Protein AF-A0A010QRP4-F1 (afdb_monomer_lite)

Sequence (175 aa):
MLGGPVHEPCEKVTRAGAEYPLLRSSGWLWVPLFGRNGWQHFTIRDVQGQKLQYRVEAGKRLPSPHYPTPHIENTVKMGGGPKVPYPKHVWSPAGGWYAQPANWKRNTAVIGAVMAGVVAVIWKISAEKEVRYVMPQEGRFFPSRYWSKQLIEYDREQAARKAKDTTQAEAIQNS

Organism: NCBI:txid1445577

Secondary structure (DSSP, 8-state):
-----------------------------------SS-------B-TT--B------TT-PPPP----------------PPPPP--SS---TT--TT---TTHHHHHHHHHHHHHHHHHHHHHHHHHH---SSPPPTT---GGGGT-HHHHHHHHHHHHHHHHHHHHHHHHHT-

Radius of gyration: 43.44 Å; chains: 1; bounding box: 115×51×112 Å

Foldseek 3Di:
DDDDDDDDDDPDPDDDDDDDDDDDDDDDDDDDDDDPDDDDADWDADPVRDTDGDDDDPDDDDPDPPDPDPPPPDPPPPDDDDQDDDDPPDDDPVDDRPDDDPCPVVVVVVVVVVVVVVCVVVVLVVLAPDDDPDQDDPPDDDPSCVRRPVNVVVVVVVVVVVVVVVVVVVVVVVD

Structure (mmCIF, N/CA/C/O backbone):
data_AF-A0A010QRP4-F1
#
_entry.id   AF-A0A010QRP4-F1
#
loop_
_atom_site.group_PDB
_atom_site.id
_atom_site.type_symbol
_atom_site.label_atom_id
_atom_site.label_alt_id
_atom_site.label_comp_id
_atom_site.label_asym_id
_atom_site.label_entity_id
_atom_site.label_seq_id
_atom_site.pdbx_PDB_ins_code
_atom_site.Cartn_x
_atom_site.Cartn_y
_atom_site.Cartn_z
_atom_site.occupancy
_atom_site.B_iso_or_equiv
_atom_site.auth_seq_id
_atom_site.auth_comp_id
_atom_site.auth_asym_id
_atom_site.auth_atom_id
_atom_site.pdbx_PDB_model_num
ATOM 1 N N . MET A 1 1 ? 31.763 -33.732 -67.055 1.00 36.19 1 MET A N 1
ATOM 2 C CA . MET A 1 1 ? 33.226 -33.756 -66.874 1.00 36.19 1 MET A CA 1
ATOM 3 C C . MET A 1 1 ? 33.583 -32.729 -65.809 1.00 36.19 1 MET A C 1
ATOM 5 O O . MET A 1 1 ? 33.194 -31.590 -65.995 1.00 36.19 1 MET A O 1
ATOM 9 N N . LEU A 1 2 ? 34.246 -33.196 -64.736 1.00 41.66 2 LEU A N 1
ATOM 10 C CA . LEU A 1 2 ? 35.296 -32.530 -63.931 1.00 41.66 2 LEU A CA 1
ATOM 11 C C . LEU A 1 2 ? 34.896 -31.186 -63.272 1.00 41.66 2 LEU A C 1
ATOM 13 O O . LEU A 1 2 ? 34.644 -30.217 -63.966 1.00 41.66 2 LEU A O 1
ATOM 17 N N . GLY A 1 3 ? 34.716 -31.079 -61.948 1.00 34.56 3 GLY A N 1
ATOM 18 C CA . GLY A 1 3 ? 35.722 -31.260 -60.881 1.00 34.56 3 GLY A CA 1
ATOM 19 C C . GLY A 1 3 ? 36.229 -29.860 -60.469 1.00 34.56 3 GLY A C 1
ATOM 20 O O . GLY A 1 3 ? 36.594 -29.095 -61.346 1.00 34.56 3 GLY A O 1
ATOM 21 N N . GLY A 1 4 ? 36.240 -29.390 -59.221 1.00 38.59 4 GLY A N 1
ATOM 22 C CA . GLY A 1 4 ? 35.999 -29.980 -57.907 1.00 38.59 4 GLY A CA 1
ATOM 23 C C . GLY A 1 4 ? 35.915 -28.876 -56.822 1.00 38.59 4 GLY A C 1
ATOM 24 O O . GLY A 1 4 ? 35.914 -27.690 -57.155 1.00 38.59 4 GLY A O 1
ATOM 25 N N . PRO A 1 5 ? 35.808 -29.249 -55.534 1.00 46.25 5 PRO A N 1
ATOM 26 C CA . PRO A 1 5 ? 35.697 -28.329 -54.397 1.00 46.25 5 PRO A CA 1
ATOM 27 C C . PRO A 1 5 ? 37.069 -27.810 -53.934 1.00 46.25 5 PRO A C 1
ATOM 29 O O . PRO A 1 5 ? 38.002 -28.593 -53.762 1.00 46.25 5 PRO A O 1
ATOM 32 N N . VAL A 1 6 ? 37.183 -26.504 -53.676 1.00 46.38 6 VAL A N 1
ATOM 33 C CA . VAL A 1 6 ? 38.381 -25.921 -53.050 1.00 46.38 6 VAL A CA 1
ATOM 34 C C . VAL A 1 6 ? 38.214 -25.962 -51.533 1.00 46.38 6 VAL A C 1
ATOM 36 O O . VAL A 1 6 ? 37.427 -25.220 -50.948 1.00 46.38 6 VAL A O 1
ATOM 39 N N . HIS A 1 7 ? 38.947 -26.888 -50.924 1.00 35.75 7 HIS A N 1
ATOM 40 C CA . HIS A 1 7 ? 39.292 -26.910 -49.510 1.00 35.75 7 HIS A CA 1
ATOM 41 C C . HIS A 1 7 ? 40.409 -25.897 -49.206 1.00 35.75 7 HIS A C 1
ATOM 43 O O . HIS A 1 7 ? 41.253 -25.658 -50.063 1.00 35.75 7 HIS A O 1
ATOM 49 N N . GLU A 1 8 ? 40.421 -25.433 -47.947 1.00 46.06 8 GLU A N 1
ATOM 50 C CA . GLU A 1 8 ? 41.570 -25.100 -47.067 1.00 46.06 8 GLU A CA 1
ATOM 51 C C . GLU A 1 8 ? 41.551 -23.680 -46.454 1.00 46.06 8 GLU A C 1
ATOM 53 O O . GLU A 1 8 ? 41.112 -22.735 -47.103 1.00 46.06 8 GLU A O 1
ATOM 58 N N . PRO A 1 9 ? 42.111 -23.476 -45.241 1.00 44.28 9 PRO A N 1
ATOM 59 C CA . PRO A 1 9 ? 42.176 -24.394 -44.104 1.00 44.28 9 PRO A CA 1
ATOM 60 C C . PRO A 1 9 ? 41.684 -23.767 -42.783 1.00 44.28 9 PRO A C 1
ATOM 62 O O . PRO A 1 9 ? 41.749 -22.567 -42.531 1.00 44.28 9 PRO A O 1
ATOM 65 N N . CYS A 1 10 ? 41.225 -24.655 -41.902 1.00 36.31 10 CYS A N 1
ATOM 66 C CA . CYS A 1 10 ? 41.011 -24.422 -40.4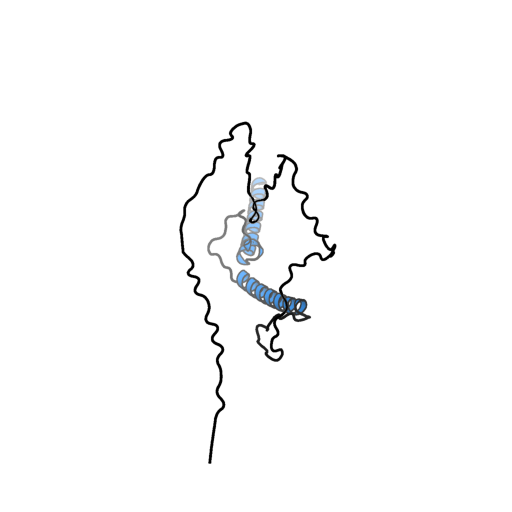80 1.00 36.31 10 CYS A CA 1
ATOM 67 C C . CYS A 1 10 ? 42.348 -24.047 -39.818 1.00 36.31 10 CYS A C 1
ATOM 69 O O . CYS A 1 10 ? 43.225 -24.899 -39.658 1.00 36.31 10 CYS A O 1
ATOM 71 N N . GLU A 1 11 ? 42.505 -22.781 -39.431 1.00 35.00 11 GLU A N 1
ATOM 72 C CA . GLU A 1 11 ? 43.638 -22.334 -38.625 1.00 35.00 11 GLU A CA 1
AT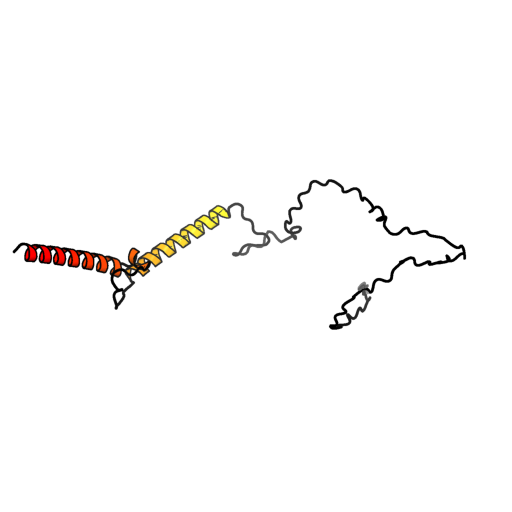OM 73 C C . GLU A 1 11 ? 43.471 -22.860 -37.193 1.00 35.00 11 GLU A C 1
ATOM 75 O O . GLU A 1 11 ? 42.761 -22.309 -36.350 1.00 35.00 11 GLU A O 1
ATOM 80 N N . LYS A 1 12 ? 44.106 -24.005 -36.939 1.00 35.78 12 LYS A N 1
ATOM 81 C CA . LYS A 1 12 ? 44.318 -24.547 -35.601 1.00 35.78 12 LYS A CA 1
ATOM 82 C C . LYS A 1 12 ? 45.301 -23.644 -34.859 1.00 35.78 12 LYS A C 1
ATOM 84 O O . LYS A 1 12 ? 46.510 -23.775 -35.024 1.00 35.78 12 LYS A O 1
ATOM 89 N N . VAL A 1 13 ? 44.798 -22.794 -33.968 1.00 36.41 13 VAL A N 1
ATOM 90 C CA . VAL A 1 13 ? 45.623 -22.223 -32.896 1.00 36.41 13 VAL A CA 1
ATOM 91 C C . VAL A 1 13 ? 45.719 -23.256 -31.774 1.00 36.41 13 VAL A C 1
ATOM 93 O O . VAL A 1 13 ? 44.918 -23.297 -30.845 1.00 36.41 13 VAL A O 1
ATOM 96 N N . THR A 1 14 ? 46.714 -24.134 -31.881 1.00 41.31 14 THR A N 1
ATOM 97 C CA . THR A 1 14 ? 47.235 -24.930 -30.762 1.00 41.31 14 THR A CA 1
ATOM 98 C C . THR A 1 14 ? 48.451 -24.231 -30.162 1.00 41.31 14 THR A C 1
ATOM 100 O O . THR A 1 14 ? 49.542 -24.304 -30.722 1.00 41.31 14 THR A O 1
ATOM 103 N N . ARG A 1 15 ? 48.267 -23.571 -29.015 1.00 33.03 15 ARG A N 1
ATOM 104 C CA . ARG A 1 15 ? 49.270 -23.268 -27.968 1.00 33.03 15 ARG A CA 1
ATOM 105 C C . ARG A 1 15 ? 48.528 -22.471 -26.885 1.00 33.03 15 ARG A C 1
ATOM 107 O O . ARG A 1 15 ? 47.836 -21.529 -27.220 1.00 33.03 15 ARG A O 1
ATOM 114 N N . ALA A 1 16 ? 48.579 -22.757 -25.596 1.00 39.78 16 ALA A N 1
ATOM 115 C CA . ALA A 1 16 ? 49.519 -23.533 -24.820 1.00 39.78 16 ALA A CA 1
ATOM 116 C C . ALA A 1 16 ? 48.780 -24.113 -23.606 1.00 39.78 16 ALA A C 1
ATOM 118 O O . ALA A 1 16 ? 47.891 -23.468 -23.049 1.00 39.78 16 ALA A O 1
ATOM 119 N N . GLY A 1 17 ? 49.166 -25.322 -23.200 1.00 41.91 17 GLY A N 1
ATOM 120 C CA . GLY A 1 17 ? 48.829 -25.828 -21.879 1.00 41.91 17 GLY A CA 1
ATOM 121 C C . GLY A 1 17 ? 49.411 -24.901 -20.817 1.00 41.91 17 GLY A C 1
ATOM 122 O O . GLY A 1 17 ? 50.607 -24.620 -20.821 1.00 41.91 17 GLY A O 1
ATOM 123 N N . ALA A 1 18 ? 48.552 -24.428 -19.927 1.00 32.12 18 ALA A N 1
ATOM 124 C CA . ALA A 1 18 ? 48.943 -23.898 -18.636 1.00 32.12 18 ALA A CA 1
ATOM 125 C C . ALA A 1 18 ? 48.044 -24.583 -17.609 1.00 32.12 18 ALA A C 1
ATOM 127 O O . ALA A 1 18 ? 46.911 -24.177 -17.362 1.00 32.12 18 ALA A O 1
ATOM 128 N N . GLU A 1 19 ? 48.547 -25.700 -17.091 1.00 30.02 19 GLU A N 1
ATOM 129 C CA . GLU A 1 19 ? 48.066 -26.297 -15.856 1.00 30.02 19 GLU A CA 1
ATOM 130 C C . GLU A 1 19 ? 48.156 -25.240 -14.749 1.00 30.02 19 GLU A C 1
ATOM 132 O O . GLU A 1 19 ? 49.208 -24.636 -14.539 1.00 30.02 19 GLU A O 1
ATOM 137 N N . TYR A 1 20 ? 47.055 -24.999 -14.041 1.00 34.16 20 TYR A N 1
ATOM 138 C CA . TYR A 1 20 ? 47.078 -24.203 -12.819 1.00 34.16 20 TYR A CA 1
ATOM 139 C C . TYR A 1 20 ? 47.327 -25.153 -11.642 1.00 34.16 20 TYR A C 1
ATOM 141 O O . TYR A 1 20 ? 46.436 -25.946 -11.321 1.00 34.16 20 TYR A O 1
ATOM 149 N N . PRO A 1 21 ? 48.493 -25.109 -10.971 1.00 36.88 21 PRO A N 1
ATOM 150 C CA . PRO A 1 21 ? 48.672 -25.854 -9.738 1.00 36.88 21 PRO A CA 1
ATOM 151 C C . PRO A 1 21 ? 47.828 -25.212 -8.631 1.00 36.88 21 PRO A C 1
ATOM 153 O O . PRO A 1 21 ? 48.104 -24.115 -8.145 1.00 36.88 21 PRO A O 1
ATOM 156 N N . LEU A 1 22 ? 46.789 -25.934 -8.220 1.00 40.44 22 LEU A N 1
ATOM 157 C CA . LEU A 1 22 ? 46.146 -25.776 -6.922 1.00 40.44 22 LEU A CA 1
ATOM 158 C C . LEU A 1 22 ? 47.181 -26.052 -5.819 1.00 40.44 22 LEU A C 1
ATOM 160 O O . LEU A 1 22 ? 47.589 -27.195 -5.641 1.00 40.44 22 LEU A O 1
ATOM 164 N N . LEU A 1 23 ? 47.573 -25.036 -5.046 1.00 36.44 23 LEU A N 1
ATOM 165 C CA . LEU A 1 23 ? 48.267 -25.197 -3.760 1.00 36.44 23 LEU A CA 1
ATOM 166 C C . LEU A 1 23 ? 47.872 -24.007 -2.864 1.00 36.44 23 LEU A C 1
ATOM 168 O O . LEU A 1 23 ? 48.242 -22.868 -3.114 1.00 36.44 23 LEU A O 1
ATOM 172 N N . ARG A 1 24 ? 46.874 -24.166 -1.991 1.00 32.28 24 ARG A N 1
ATOM 173 C CA . ARG A 1 24 ? 46.985 -24.687 -0.617 1.00 32.28 24 ARG A CA 1
ATOM 174 C C . ARG A 1 24 ? 47.868 -23.795 0.270 1.00 32.28 24 ARG A C 1
ATOM 176 O O . ARG A 1 24 ? 49.084 -23.873 0.227 1.00 32.28 24 ARG A O 1
ATOM 183 N N . SER A 1 25 ? 47.190 -23.009 1.112 1.00 35.03 25 SER A N 1
ATOM 184 C CA . SER A 1 25 ? 47.472 -22.829 2.545 1.00 35.03 25 SER A CA 1
ATOM 185 C C . SER A 1 25 ? 48.940 -22.931 2.983 1.00 35.03 25 SER A C 1
ATOM 187 O O . SER A 1 25 ? 49.466 -24.035 3.117 1.00 35.03 25 SER A O 1
ATOM 189 N N . SER A 1 26 ? 49.538 -21.812 3.391 1.00 33.47 26 SER A N 1
ATOM 190 C CA . SER A 1 26 ? 50.334 -21.723 4.631 1.00 33.47 26 SER A CA 1
ATOM 191 C C . SER A 1 26 ? 50.790 -20.283 4.861 1.00 33.47 26 SER A C 1
ATOM 193 O O . SER A 1 26 ? 51.407 -19.658 4.002 1.00 33.47 26 SER A O 1
ATOM 195 N N . GLY A 1 27 ? 50.434 -19.748 6.028 1.00 41.53 27 GLY A N 1
ATOM 196 C CA . GLY A 1 27 ? 50.909 -18.455 6.493 1.00 41.53 27 GLY A CA 1
ATOM 197 C C . GLY A 1 27 ? 52.401 -18.489 6.806 1.00 41.53 27 GLY A C 1
ATOM 198 O O . GLY A 1 27 ? 52.906 -19.477 7.331 1.00 41.53 27 GLY A O 1
ATOM 199 N N . TRP A 1 28 ? 53.079 -17.381 6.522 1.00 33.66 28 TRP A N 1
ATOM 200 C CA . TRP A 1 28 ? 54.420 -17.108 7.019 1.00 33.66 28 TRP A CA 1
ATOM 201 C C . TRP A 1 28 ? 54.460 -15.677 7.546 1.00 33.66 28 TRP A C 1
ATOM 203 O O . TRP A 1 28 ? 54.386 -14.701 6.801 1.00 33.66 28 TRP A O 1
ATOM 213 N N . LEU A 1 29 ? 54.520 -15.595 8.871 1.00 32.84 29 LEU A N 1
ATOM 214 C CA . LEU A 1 29 ? 54.769 -14.405 9.665 1.00 32.84 29 LEU A CA 1
ATOM 215 C C . LEU A 1 29 ? 56.242 -14.008 9.455 1.00 32.84 29 LEU A C 1
ATOM 217 O O . LEU A 1 29 ? 57.134 -14.771 9.818 1.00 32.84 29 LEU A O 1
ATOM 221 N N . TRP A 1 30 ? 56.515 -12.842 8.870 1.00 31.86 30 TRP A N 1
ATOM 222 C CA . TRP A 1 30 ? 57.869 -12.276 8.836 1.00 31.86 30 TRP A CA 1
ATOM 223 C C . TRP A 1 30 ? 58.025 -11.284 9.988 1.00 31.86 30 TRP A C 1
ATOM 225 O O . TRP A 1 30 ? 57.419 -10.215 9.979 1.00 31.86 30 TRP A O 1
ATOM 235 N N . VAL A 1 31 ? 58.860 -11.628 10.969 1.00 38.41 31 VAL A N 1
ATOM 236 C CA . VAL A 1 31 ? 59.413 -10.668 11.931 1.00 38.41 31 VAL A CA 1
ATOM 237 C C . VAL A 1 31 ? 60.841 -10.353 11.483 1.00 38.41 31 VAL A C 1
ATOM 239 O O . VAL A 1 31 ? 61.683 -11.252 11.512 1.00 38.41 31 VAL A O 1
ATOM 242 N N . PRO A 1 32 ? 61.162 -9.120 11.061 1.00 43.72 32 PRO A N 1
ATOM 243 C CA . PRO A 1 32 ? 62.543 -8.748 10.805 1.00 43.72 32 PRO A CA 1
ATOM 244 C C . PRO A 1 32 ? 63.250 -8.383 12.119 1.00 43.72 32 PRO A C 1
ATOM 246 O O . PRO A 1 32 ? 62.878 -7.436 12.814 1.00 43.72 32 PRO A O 1
ATOM 249 N N . LEU A 1 33 ? 64.303 -9.139 12.431 1.00 43.00 33 LEU A N 1
ATOM 250 C CA . LEU A 1 33 ? 65.297 -8.827 13.455 1.00 43.00 33 LEU A CA 1
ATOM 251 C C . LEU A 1 33 ? 66.221 -7.716 12.908 1.00 43.00 33 LEU A C 1
ATOM 253 O O . LEU A 1 33 ? 66.979 -7.941 11.965 1.00 43.00 33 LEU A O 1
ATOM 257 N N . PHE A 1 34 ? 66.150 -6.505 13.464 1.00 34.78 34 PHE A N 1
ATOM 258 C CA . PHE A 1 34 ? 67.006 -5.381 13.063 1.00 34.78 34 PHE A CA 1
ATOM 259 C C . PHE A 1 34 ? 68.402 -5.487 13.699 1.00 34.78 34 PHE A C 1
ATOM 261 O O . PHE A 1 34 ? 68.563 -5.305 14.905 1.00 34.78 34 PHE A O 1
ATOM 268 N N . GLY A 1 35 ? 69.425 -5.730 12.874 1.00 39.03 35 GLY A N 1
ATOM 269 C CA . GLY A 1 35 ? 70.838 -5.572 13.227 1.00 39.03 35 GLY A CA 1
ATOM 270 C C . GLY A 1 35 ? 71.337 -4.151 12.931 1.00 39.03 35 GLY A C 1
ATOM 271 O O . GLY A 1 35 ? 71.147 -3.630 11.833 1.00 39.03 35 GLY A O 1
ATOM 272 N N . ARG A 1 36 ? 71.968 -3.524 13.930 1.00 49.03 36 ARG A N 1
ATOM 273 C CA . ARG A 1 36 ? 72.626 -2.205 13.884 1.00 49.03 36 ARG A CA 1
ATOM 274 C C . ARG A 1 36 ? 73.667 -2.141 12.750 1.00 49.03 36 ARG A C 1
ATOM 276 O O . ARG A 1 36 ? 74.510 -3.024 12.652 1.00 49.03 36 ARG A O 1
ATOM 283 N N . ASN A 1 37 ? 73.660 -1.042 11.988 1.00 46.19 37 ASN A N 1
ATOM 284 C CA . ASN A 1 37 ? 74.691 -0.601 11.022 1.00 46.19 37 ASN A CA 1
ATOM 285 C C . ASN A 1 37 ? 74.515 -1.042 9.551 1.00 46.19 37 ASN A C 1
ATOM 287 O O . ASN A 1 37 ? 75.507 -1.247 8.860 1.00 46.19 37 ASN A O 1
ATOM 291 N N . GLY A 1 38 ? 73.270 -1.133 9.064 1.00 47.94 38 GLY A N 1
ATOM 292 C CA . GLY A 1 38 ? 72.858 -1.580 7.720 1.00 47.94 38 GLY A CA 1
ATOM 293 C C . GLY A 1 38 ? 73.528 -0.940 6.493 1.00 47.94 38 GLY A C 1
ATOM 294 O O . GLY A 1 38 ? 72.884 -0.221 5.734 1.00 47.94 38 GLY A O 1
ATOM 295 N N . TRP A 1 39 ? 74.780 -1.306 6.232 1.00 41.50 39 TRP A N 1
ATOM 296 C CA . TRP A 1 39 ? 75.459 -1.113 4.958 1.00 41.50 39 TRP A CA 1
ATOM 297 C C . TRP A 1 39 ? 75.833 -2.479 4.404 1.00 41.50 39 TRP A C 1
ATOM 299 O O . TRP A 1 39 ? 76.584 -3.226 5.029 1.00 41.50 39 TRP A O 1
ATOM 309 N N . GLN A 1 40 ? 75.317 -2.806 3.225 1.00 51.06 40 GLN A N 1
ATOM 310 C CA . GLN A 1 40 ? 75.803 -3.948 2.464 1.00 51.06 40 GLN A CA 1
ATOM 311 C C . GLN A 1 40 ? 76.578 -3.433 1.260 1.00 51.06 40 GLN A C 1
ATOM 313 O O . GLN A 1 40 ? 76.076 -2.621 0.483 1.00 51.06 40 GLN A O 1
ATOM 318 N N . HIS A 1 41 ? 77.822 -3.884 1.135 1.00 44.19 41 HIS A N 1
ATOM 319 C CA . HIS A 1 41 ? 78.677 -3.553 0.010 1.00 44.19 41 HIS A CA 1
ATOM 320 C C . HIS A 1 41 ? 78.559 -4.679 -1.017 1.00 44.19 41 HIS A C 1
ATOM 322 O O . HIS A 1 41 ? 79.026 -5.791 -0.780 1.00 44.19 41 HIS A O 1
ATOM 328 N N . PHE A 1 42 ? 77.922 -4.394 -2.150 1.00 51.53 42 PHE A N 1
ATOM 329 C CA . PHE A 1 42 ? 77.807 -5.337 -3.256 1.00 51.53 42 PHE A CA 1
ATOM 330 C C . PHE A 1 42 ? 78.579 -4.810 -4.453 1.00 51.53 42 PHE A C 1
ATOM 332 O O . PHE A 1 42 ? 78.323 -3.711 -4.936 1.00 51.53 42 PHE A O 1
ATOM 339 N N . THR A 1 43 ? 79.523 -5.609 -4.941 1.00 48.97 43 THR A N 1
ATOM 340 C CA . THR A 1 43 ? 80.205 -5.345 -6.205 1.00 48.97 43 THR A CA 1
ATOM 341 C C . THR A 1 43 ? 79.679 -6.320 -7.238 1.00 48.97 43 THR A C 1
ATOM 343 O O . THR A 1 43 ? 79.963 -7.514 -7.153 1.00 48.97 43 THR A O 1
ATOM 346 N N . ILE A 1 44 ? 78.935 -5.816 -8.213 1.00 56.88 44 ILE A N 1
ATOM 347 C CA . ILE A 1 44 ? 78.550 -6.576 -9.399 1.00 56.88 44 ILE A CA 1
ATOM 348 C C . ILE A 1 44 ? 79.438 -6.074 -10.545 1.00 56.88 44 ILE A C 1
ATOM 350 O O . ILE A 1 44 ? 79.641 -4.867 -10.690 1.00 56.88 44 ILE A O 1
ATOM 354 N N . ARG A 1 45 ? 80.042 -6.995 -11.305 1.00 50.84 45 ARG A N 1
ATOM 355 C CA . ARG A 1 45 ? 80.773 -6.674 -12.542 1.00 50.84 45 ARG A CA 1
ATOM 356 C C . ARG A 1 45 ? 79.839 -6.884 -13.723 1.00 50.84 45 ARG A C 1
ATOM 358 O O . ARG A 1 45 ? 79.049 -7.827 -13.705 1.00 50.84 45 ARG A O 1
ATOM 365 N N . ASP A 1 46 ? 79.924 -6.014 -14.718 1.00 56.00 46 ASP A N 1
ATOM 366 C CA . ASP A 1 46 ? 79.162 -6.191 -15.949 1.00 56.00 46 ASP A CA 1
ATOM 367 C C . ASP A 1 46 ? 79.768 -7.286 -16.851 1.00 56.00 46 ASP A C 1
ATOM 369 O O . ASP A 1 46 ? 80.818 -7.866 -16.558 1.00 56.00 46 ASP A O 1
ATOM 373 N N . VAL A 1 47 ? 79.091 -7.568 -17.966 1.00 59.34 47 VAL A N 1
ATOM 374 C CA . VAL A 1 47 ? 79.468 -8.604 -18.944 1.00 59.34 47 VAL A CA 1
ATOM 375 C C . VAL A 1 47 ? 80.797 -8.285 -19.661 1.00 59.34 47 VAL A C 1
ATOM 377 O O . VAL A 1 47 ? 81.389 -9.173 -20.265 1.00 59.34 47 VAL A O 1
ATOM 380 N N . GLN A 1 48 ? 81.317 -7.055 -19.554 1.00 54.25 48 GLN A N 1
ATOM 381 C CA . GLN A 1 48 ? 82.633 -6.654 -20.069 1.00 54.25 48 GLN A CA 1
ATOM 382 C C . GLN A 1 48 ? 83.706 -6.531 -18.970 1.00 54.25 48 GLN A C 1
ATOM 384 O O . GLN A 1 48 ? 84.832 -6.109 -19.231 1.00 54.25 48 GLN A O 1
ATOM 389 N N . GLY A 1 49 ? 83.397 -6.953 -17.740 1.00 56.97 49 GLY A N 1
ATOM 390 C CA . GLY A 1 49 ? 84.343 -7.020 -16.632 1.00 56.97 49 GLY A CA 1
ATOM 391 C C . GLY A 1 49 ? 84.672 -5.675 -15.983 1.00 56.97 49 GLY A C 1
ATOM 392 O O . GLY A 1 49 ? 85.552 -5.640 -15.114 1.00 56.97 49 GLY A O 1
ATOM 393 N N . GLN A 1 50 ? 83.976 -4.587 -16.330 1.00 54.53 50 GLN A N 1
ATOM 394 C CA . GLN A 1 50 ? 84.184 -3.298 -15.674 1.00 54.53 50 GLN A CA 1
ATOM 395 C C . GLN A 1 50 ? 83.409 -3.216 -14.353 1.00 54.53 50 GLN A C 1
ATOM 397 O O . GLN A 1 50 ? 82.271 -3.671 -14.208 1.00 54.53 50 GLN A O 1
ATOM 402 N N . LYS A 1 51 ? 84.081 -2.672 -13.330 1.00 49.19 51 LYS A N 1
ATOM 403 C CA . LYS A 1 51 ? 83.557 -2.562 -11.966 1.00 49.19 51 LYS A CA 1
ATOM 404 C C . LYS A 1 51 ? 82.762 -1.268 -11.835 1.00 49.19 51 LYS A C 1
ATOM 406 O O . LYS A 1 51 ? 83.344 -0.198 -11.671 1.00 49.19 51 LYS A O 1
ATOM 411 N N . LEU A 1 52 ? 81.440 -1.380 -11.846 1.00 53.16 52 LEU A N 1
ATOM 412 C CA . LEU A 1 52 ? 80.554 -0.253 -11.582 1.00 53.16 52 LEU A CA 1
ATOM 413 C C . LEU A 1 52 ? 80.348 -0.117 -10.069 1.00 53.16 52 LEU A C 1
ATOM 415 O O . LEU A 1 52 ? 79.812 -1.004 -9.408 1.00 53.16 52 LEU A O 1
ATOM 419 N N . GLN A 1 53 ? 80.841 0.987 -9.511 1.00 50.44 53 GLN A N 1
ATOM 420 C CA . GLN A 1 53 ? 80.692 1.339 -8.099 1.00 50.44 53 GLN A CA 1
ATOM 421 C C . GLN A 1 53 ? 79.454 2.225 -7.955 1.00 50.44 53 GLN A C 1
ATOM 423 O O . GLN A 1 53 ? 79.466 3.372 -8.396 1.00 50.44 53 GLN A O 1
ATOM 428 N N . TYR A 1 54 ? 78.390 1.718 -7.336 1.00 53.56 54 TYR A N 1
ATOM 429 C CA . TYR A 1 54 ? 77.216 2.522 -7.001 1.00 53.56 54 TYR A CA 1
ATOM 430 C C . TYR A 1 54 ? 77.148 2.749 -5.491 1.00 53.56 54 TYR A C 1
ATOM 432 O O . TYR A 1 54 ? 77.053 1.816 -4.694 1.00 53.56 54 TYR A O 1
ATOM 440 N N . ARG A 1 55 ? 77.192 4.024 -5.097 1.00 48.34 55 ARG A N 1
ATOM 441 C CA . ARG A 1 55 ? 76.993 4.475 -3.719 1.00 48.34 55 ARG A CA 1
ATOM 442 C C . ARG A 1 55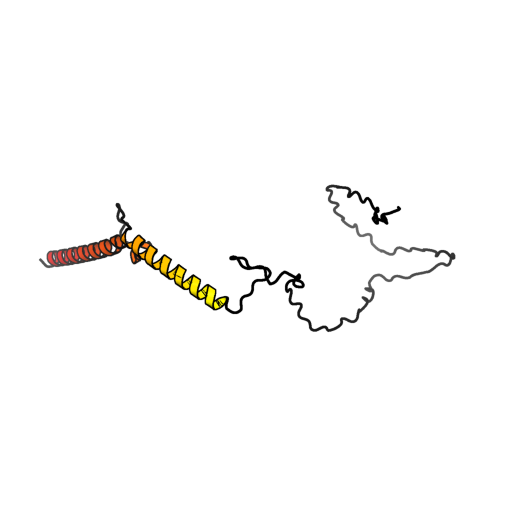 ? 75.516 4.811 -3.539 1.00 48.34 55 ARG A C 1
ATOM 444 O O . ARG A 1 55 ? 75.061 5.850 -4.005 1.00 48.34 55 ARG A O 1
ATOM 451 N N . VAL A 1 56 ? 74.768 3.925 -2.890 1.00 58.09 56 VAL A N 1
ATOM 452 C CA . VAL A 1 56 ? 73.362 4.169 -2.543 1.00 58.09 56 VAL A CA 1
ATOM 453 C C . VAL A 1 56 ? 73.316 4.696 -1.112 1.00 58.09 56 VAL A C 1
ATOM 455 O O . VAL A 1 56 ? 73.607 3.963 -0.170 1.00 58.09 56 VAL A O 1
ATOM 458 N N . GLU A 1 57 ? 72.997 5.980 -0.941 1.00 56.75 57 GLU A N 1
ATOM 459 C CA . GLU A 1 57 ? 72.771 6.558 0.386 1.00 56.75 57 GLU A CA 1
ATOM 460 C C . GLU A 1 57 ? 71.371 6.201 0.892 1.00 56.75 57 GLU A C 1
ATOM 462 O O . GLU A 1 57 ? 70.358 6.487 0.247 1.00 56.75 57 GLU A O 1
ATOM 467 N N . ALA A 1 58 ? 71.309 5.573 2.065 1.00 53.16 58 ALA A N 1
ATOM 468 C CA . ALA A 1 58 ? 70.055 5.244 2.722 1.00 53.16 58 ALA A CA 1
ATOM 469 C C . ALA A 1 58 ? 69.329 6.529 3.159 1.00 53.16 58 ALA A C 1
ATOM 471 O O . ALA A 1 58 ? 69.825 7.273 4.002 1.00 53.16 58 ALA A O 1
ATOM 472 N N . GLY A 1 59 ? 68.143 6.780 2.596 1.00 58.72 59 GLY A N 1
ATOM 473 C CA . GLY A 1 59 ? 67.219 7.813 3.084 1.00 58.72 59 GLY A CA 1
ATOM 474 C C . GLY A 1 59 ? 66.709 8.815 2.049 1.00 58.72 59 GLY A C 1
ATOM 475 O O . GLY A 1 59 ? 65.765 9.545 2.347 1.00 58.72 59 GLY A O 1
ATOM 476 N N . LYS A 1 60 ? 67.243 8.842 0.821 1.00 53.78 60 LYS A N 1
ATOM 477 C CA . LYS A 1 60 ? 66.668 9.672 -0.250 1.00 53.78 60 LYS A CA 1
ATOM 478 C C . LYS A 1 60 ? 65.760 8.823 -1.134 1.00 53.78 60 LYS A C 1
ATOM 480 O O . LYS A 1 60 ? 66.215 7.981 -1.901 1.00 53.78 60 LYS A O 1
ATOM 485 N N . ARG A 1 61 ? 64.449 9.028 -0.967 1.00 50.78 61 ARG A N 1
ATOM 486 C CA . ARG A 1 61 ? 63.393 8.452 -1.809 1.00 50.78 61 ARG A CA 1
ATOM 487 C C . ARG A 1 61 ? 63.704 8.831 -3.261 1.00 50.78 61 ARG A C 1
ATOM 489 O O . ARG A 1 61 ? 63.856 10.017 -3.545 1.00 50.78 61 ARG A O 1
ATOM 496 N N . LEU A 1 62 ? 63.840 7.841 -4.144 1.00 62.41 62 LEU A N 1
ATOM 497 C CA . LEU A 1 62 ? 64.000 8.076 -5.582 1.00 62.41 62 LEU A CA 1
ATOM 498 C C . LEU A 1 62 ? 62.913 9.064 -6.044 1.00 62.41 62 LEU A C 1
ATOM 500 O O . LEU A 1 62 ? 61.762 8.899 -5.617 1.00 62.41 62 LEU A O 1
ATOM 504 N N . PRO A 1 63 ? 63.234 10.082 -6.866 1.00 61.12 63 PRO A N 1
ATOM 505 C CA . PRO A 1 63 ? 62.196 10.917 -7.446 1.00 61.12 63 PRO A CA 1
ATOM 506 C C . PRO A 1 63 ? 61.264 9.996 -8.230 1.00 61.12 63 PRO A C 1
ATOM 508 O O . PRO A 1 63 ? 61.691 9.244 -9.108 1.00 61.12 63 PRO A O 1
ATOM 511 N N . SER A 1 64 ? 59.994 9.995 -7.838 1.00 61.06 64 SER A N 1
ATOM 512 C CA . SER A 1 64 ? 58.955 9.281 -8.567 1.00 61.06 64 SER A CA 1
ATOM 513 C C . SER A 1 64 ? 58.923 9.869 -9.977 1.00 61.06 64 SER A C 1
ATOM 515 O O . SER A 1 64 ? 58.981 11.094 -10.103 1.00 61.06 64 SER A O 1
ATOM 517 N N . PRO A 1 65 ? 58.841 9.053 -11.038 1.00 60.62 65 PRO A N 1
ATOM 518 C CA . PRO A 1 65 ? 58.619 9.590 -12.367 1.00 60.62 65 PRO A CA 1
ATOM 519 C C . PRO A 1 65 ? 57.299 10.364 -12.330 1.00 60.62 65 PRO A C 1
ATOM 521 O O . PRO A 1 65 ? 56.229 9.778 -12.158 1.00 60.62 65 PRO A O 1
ATOM 524 N N . HIS A 1 66 ? 57.367 11.690 -12.422 1.00 59.03 66 HIS A N 1
ATOM 525 C CA . HIS A 1 66 ? 56.191 12.500 -12.683 1.00 59.03 66 HIS A CA 1
ATOM 526 C C . HIS A 1 66 ? 55.805 12.253 -14.136 1.00 59.03 66 HIS A C 1
ATOM 528 O O . HIS A 1 66 ? 56.319 12.888 -15.053 1.00 59.03 66 HIS A O 1
ATOM 534 N N . TYR A 1 67 ? 54.913 11.294 -14.351 1.00 52.31 67 TYR A N 1
ATOM 535 C CA . TYR A 1 67 ? 54.166 11.241 -15.596 1.00 52.31 67 TYR A CA 1
ATOM 536 C C . TYR A 1 67 ? 53.317 12.519 -15.649 1.00 52.31 67 TYR A C 1
ATOM 538 O O . TYR A 1 67 ? 52.653 12.822 -14.649 1.00 52.31 67 TYR A O 1
ATOM 546 N N . PRO A 1 68 ? 53.330 13.293 -16.749 1.00 56.16 68 PRO A N 1
ATOM 547 C CA . PRO A 1 68 ? 52.397 14.396 -16.898 1.00 56.16 68 PRO A CA 1
ATOM 548 C C . PRO A 1 68 ? 50.995 13.798 -16.813 1.00 56.16 68 PRO A C 1
ATOM 550 O O . PRO A 1 68 ? 50.592 13.001 -17.657 1.00 56.16 68 PRO A O 1
ATOM 553 N N . THR A 1 69 ? 50.282 14.120 -15.738 1.00 59.88 69 THR A N 1
ATOM 554 C CA . THR A 1 69 ? 48.865 13.802 -15.632 1.00 59.88 69 THR A CA 1
ATOM 555 C C . THR A 1 69 ? 48.177 14.664 -16.680 1.00 59.88 69 THR A C 1
ATOM 557 O O . THR A 1 69 ? 48.236 15.889 -16.571 1.00 59.88 69 THR A O 1
ATOM 560 N N . PRO A 1 70 ? 47.564 14.092 -17.732 1.00 55.62 70 PRO A N 1
ATOM 561 C CA . PRO A 1 70 ? 46.705 14.907 -18.559 1.00 55.62 70 PRO A CA 1
ATOM 562 C C . PRO A 1 70 ? 45.551 15.326 -17.643 1.00 55.62 70 PRO A C 1
ATOM 564 O O . PRO A 1 70 ? 44.861 14.474 -17.078 1.00 55.62 70 PRO A O 1
ATOM 567 N N . HIS A 1 71 ? 45.381 16.632 -17.428 1.00 50.22 71 HIS A N 1
ATOM 568 C CA . HIS A 1 71 ? 44.219 17.196 -16.742 1.00 50.22 71 HIS A CA 1
ATOM 569 C C . HIS A 1 71 ? 43.008 17.024 -17.658 1.00 50.22 71 HIS A C 1
ATOM 571 O O . HIS A 1 71 ? 42.488 17.963 -18.249 1.00 50.22 71 HIS A O 1
ATOM 577 N N . ILE A 1 72 ? 42.601 15.777 -17.849 1.00 55.34 72 ILE A N 1
ATOM 578 C CA . ILE A 1 72 ? 41.317 15.465 -18.421 1.00 55.34 72 ILE A CA 1
ATOM 579 C C . ILE A 1 72 ? 40.362 15.614 -17.248 1.00 55.34 72 ILE A C 1
ATOM 581 O O . ILE A 1 72 ? 40.259 14.731 -16.396 1.00 55.34 72 ILE A O 1
ATOM 585 N N . GLU A 1 73 ? 39.703 16.766 -17.191 1.00 54.88 73 GLU A N 1
ATOM 586 C CA . GLU A 1 73 ? 38.544 17.039 -16.345 1.00 54.88 73 GLU A CA 1
ATOM 587 C C . GLU A 1 73 ? 37.366 16.151 -16.780 1.00 54.88 73 GLU A C 1
ATOM 589 O O . GLU A 1 73 ? 36.301 16.604 -17.174 1.00 54.88 73 GLU A O 1
ATOM 594 N N . ASN A 1 74 ? 37.552 14.838 -16.747 1.00 60.38 74 ASN A N 1
ATOM 595 C CA . ASN A 1 74 ? 36.482 13.889 -16.941 1.00 60.38 74 ASN A CA 1
ATOM 596 C C . ASN A 1 74 ? 36.256 13.256 -15.584 1.00 60.38 74 ASN A C 1
ATOM 598 O O . ASN A 1 74 ? 36.865 12.248 -15.232 1.00 60.38 74 ASN A O 1
ATOM 602 N N . THR A 1 75 ? 35.344 13.871 -14.830 1.00 61.59 75 THR A N 1
ATOM 603 C CA . THR A 1 75 ? 34.526 13.153 -13.853 1.00 61.59 75 THR A CA 1
ATOM 604 C C . THR A 1 75 ? 34.161 11.808 -14.476 1.00 61.59 75 THR A C 1
ATOM 606 O O . THR A 1 75 ? 33.378 11.753 -15.428 1.00 61.59 75 THR A O 1
ATOM 609 N N . VAL A 1 76 ? 34.784 10.728 -14.004 1.00 57.88 76 VAL A N 1
ATOM 610 C CA . VAL A 1 76 ? 34.503 9.382 -14.496 1.00 57.88 76 VAL A CA 1
ATOM 611 C C . VAL A 1 76 ? 33.076 9.062 -14.070 1.00 57.88 76 VAL A C 1
ATOM 613 O O . VAL A 1 76 ? 32.814 8.630 -12.949 1.00 57.88 76 VAL A O 1
ATOM 616 N N . LYS A 1 77 ? 32.119 9.305 -14.969 1.00 62.31 77 LYS A N 1
ATOM 617 C CA . LYS A 1 77 ? 30.807 8.673 -14.895 1.00 62.31 77 LYS A CA 1
ATOM 618 C C . LYS A 1 77 ? 31.058 7.179 -15.043 1.00 62.31 77 LYS A C 1
ATOM 620 O O . LYS A 1 77 ? 31.290 6.697 -16.147 1.00 62.31 77 LYS A O 1
ATOM 625 N N . MET A 1 78 ? 31.000 6.459 -13.928 1.00 59.81 78 MET A N 1
ATOM 626 C CA . MET A 1 78 ? 30.906 5.000 -13.886 1.00 59.81 78 MET A CA 1
ATOM 627 C C . MET A 1 78 ? 29.540 4.593 -14.468 1.00 59.81 78 MET A C 1
ATOM 629 O O . MET A 1 78 ? 28.603 4.273 -13.743 1.00 59.81 78 MET A O 1
ATOM 633 N N . GLY A 1 79 ? 29.375 4.736 -15.782 1.00 66.94 79 GLY A N 1
ATOM 634 C CA . GLY A 1 79 ? 28.156 4.438 -16.528 1.00 66.94 79 GLY A CA 1
ATOM 635 C C . GLY A 1 79 ? 28.399 3.276 -17.481 1.00 66.94 79 GLY A C 1
ATOM 636 O O . GLY A 1 79 ? 29.460 3.209 -18.094 1.00 66.94 79 GLY A O 1
ATOM 637 N N . GLY A 1 80 ? 27.424 2.362 -17.557 1.00 73.06 80 GLY A N 1
ATOM 638 C CA . GLY A 1 80 ? 27.524 1.065 -18.235 1.00 73.06 80 GLY A CA 1
ATOM 639 C C . GLY A 1 80 ? 28.178 1.117 -19.617 1.00 73.06 80 GLY A C 1
ATOM 640 O O . GLY A 1 80 ? 27.968 2.063 -20.375 1.00 73.06 80 GLY A O 1
ATOM 641 N N . GLY A 1 81 ? 28.971 0.080 -19.910 1.00 80.69 81 GLY A N 1
ATOM 642 C CA . GLY A 1 81 ? 29.748 -0.057 -21.141 1.00 80.69 81 GLY A CA 1
ATOM 643 C C . GLY A 1 81 ? 28.928 0.112 -22.432 1.00 80.69 81 GLY A C 1
ATOM 644 O O . GLY A 1 81 ? 27.694 0.149 -22.400 1.00 80.69 81 GLY A O 1
ATOM 645 N N . PRO A 1 82 ? 29.607 0.233 -23.585 1.00 77.50 82 PRO A N 1
ATOM 646 C CA . PRO A 1 82 ? 28.973 0.552 -24.862 1.00 77.50 82 PRO A CA 1
ATOM 647 C C . PRO A 1 82 ? 27.792 -0.381 -25.174 1.00 77.50 82 PRO A C 1
ATOM 649 O O . PRO A 1 82 ? 27.865 -1.592 -24.967 1.00 77.50 82 PRO A O 1
ATOM 652 N N . LYS A 1 83 ? 26.682 0.189 -25.668 1.00 78.12 83 LYS A N 1
ATOM 653 C CA . LYS A 1 83 ? 25.466 -0.572 -25.999 1.00 78.12 83 LYS A CA 1
ATOM 654 C C . LYS A 1 83 ? 25.762 -1.553 -27.136 1.00 78.12 83 LYS A C 1
ATOM 656 O O . LYS A 1 83 ? 26.064 -1.126 -28.248 1.00 78.12 83 LYS A O 1
ATOM 661 N N . VAL A 1 84 ? 25.621 -2.849 -26.859 1.00 85.50 84 VAL A N 1
ATOM 662 C CA . VAL A 1 84 ? 25.737 -3.916 -27.867 1.00 85.50 84 VAL A CA 1
ATOM 663 C C . VAL A 1 84 ? 24.631 -3.735 -28.920 1.00 85.50 84 VAL A C 1
ATOM 665 O O . VAL A 1 84 ? 23.494 -3.446 -28.533 1.00 85.50 84 VAL A O 1
ATOM 668 N N . PRO A 1 85 ? 24.917 -3.865 -30.231 1.00 86.06 85 PRO A N 1
ATOM 669 C CA . PRO A 1 85 ? 23.894 -3.782 -31.269 1.00 86.06 85 PRO A CA 1
ATOM 670 C C . PRO A 1 85 ? 22.848 -4.888 -31.099 1.00 86.06 85 PRO A C 1
ATOM 672 O O . PRO A 1 85 ? 23.170 -6.033 -30.797 1.00 86.06 85 PRO A O 1
ATOM 675 N N . TYR A 1 86 ? 21.580 -4.534 -31.300 1.00 82.81 86 TYR A N 1
ATOM 676 C CA . TYR A 1 86 ? 20.448 -5.446 -31.160 1.00 82.81 86 TYR A CA 1
ATOM 677 C C . TYR A 1 86 ? 19.410 -5.199 -32.262 1.00 82.81 86 TYR A C 1
ATOM 679 O O . TYR A 1 86 ? 19.274 -4.060 -32.733 1.00 82.81 86 TYR A O 1
ATOM 687 N N . PRO A 1 87 ? 18.655 -6.235 -32.665 1.00 85.56 87 PRO A N 1
ATOM 688 C CA . PRO A 1 87 ? 17.598 -6.102 -33.660 1.00 85.56 87 PRO A CA 1
ATOM 689 C C . PRO A 1 87 ? 16.459 -5.215 -33.130 1.00 85.56 87 PRO A C 1
ATOM 691 O O . PRO A 1 87 ? 15.937 -5.439 -32.040 1.00 85.56 87 PRO A O 1
ATOM 694 N N . LYS A 1 88 ? 16.077 -4.180 -33.893 1.00 81.75 88 LYS A N 1
ATOM 695 C CA . LYS A 1 88 ? 15.055 -3.186 -33.488 1.00 81.75 88 LYS A CA 1
ATOM 696 C C . LYS A 1 88 ? 13.616 -3.607 -33.778 1.00 81.75 88 LYS A C 1
ATOM 698 O O . LYS A 1 88 ? 12.695 -3.051 -33.196 1.00 81.75 88 LYS A O 1
ATOM 703 N N . HIS A 1 89 ? 13.437 -4.546 -34.701 1.00 85.12 89 HIS A N 1
ATOM 704 C CA . HIS A 1 89 ? 12.129 -4.997 -35.177 1.00 85.12 89 HIS A CA 1
ATOM 705 C C . HIS A 1 89 ? 11.537 -6.125 -34.323 1.00 85.12 89 HIS A C 1
ATOM 707 O O . HIS A 1 89 ? 10.418 -6.561 -34.571 1.00 85.12 89 HIS A O 1
ATOM 713 N N . VAL A 1 90 ? 12.284 -6.618 -33.334 1.00 86.00 90 VAL A N 1
ATOM 714 C CA . VAL A 1 90 ? 11.810 -7.664 -32.432 1.00 86.00 90 VAL A CA 1
ATOM 715 C C . VAL A 1 90 ? 11.032 -7.005 -31.304 1.00 86.00 90 VAL A C 1
ATOM 717 O O . VAL A 1 90 ? 11.575 -6.195 -30.549 1.00 86.00 90 VAL A O 1
ATOM 720 N N . TRP A 1 91 ? 9.754 -7.355 -31.200 1.00 90.12 91 TRP A N 1
ATOM 721 C CA . TRP A 1 91 ? 8.879 -6.901 -30.131 1.00 90.12 91 TRP A CA 1
ATOM 722 C C . TRP A 1 91 ? 8.582 -8.046 -29.167 1.00 90.12 91 TRP A C 1
ATOM 724 O O . TRP A 1 91 ? 8.237 -9.148 -29.589 1.00 90.12 91 TRP A O 1
ATOM 734 N N . SER A 1 92 ? 8.671 -7.746 -27.873 1.00 86.38 92 SER A N 1
ATOM 735 C CA . SER A 1 92 ? 8.291 -8.644 -26.787 1.00 86.38 92 SER A CA 1
ATOM 736 C C . SER A 1 92 ? 7.422 -7.879 -25.787 1.00 86.38 92 SER A C 1
ATOM 738 O O . SER A 1 92 ? 7.711 -6.710 -25.508 1.00 86.38 92 SER A O 1
ATOM 740 N N . PRO A 1 93 ? 6.403 -8.519 -25.186 1.00 88.19 93 PRO A N 1
ATOM 741 C CA . PRO A 1 93 ? 5.483 -7.847 -24.265 1.00 88.19 93 PRO A CA 1
ATOM 742 C C . PRO A 1 93 ? 6.171 -7.325 -22.994 1.00 88.19 93 PRO A C 1
ATOM 744 O O . PRO A 1 93 ? 5.744 -6.323 -22.430 1.00 88.19 93 PRO A O 1
ATOM 747 N N . ALA A 1 94 ? 7.265 -7.960 -22.564 1.00 84.75 94 ALA A N 1
ATOM 748 C CA . ALA A 1 94 ? 8.062 -7.537 -21.409 1.00 84.75 94 ALA A CA 1
ATOM 749 C C . ALA A 1 94 ? 9.055 -6.393 -21.718 1.00 84.75 94 ALA A C 1
ATOM 751 O O . ALA A 1 94 ? 9.744 -5.914 -20.819 1.00 84.75 94 ALA A O 1
ATOM 752 N N . GLY A 1 95 ? 9.143 -5.953 -22.979 1.00 87.12 95 GLY A N 1
ATOM 753 C CA . GLY A 1 95 ? 10.181 -5.045 -23.470 1.00 87.12 95 GLY A CA 1
ATOM 754 C C . GLY A 1 95 ? 11.349 -5.774 -24.145 1.00 87.12 95 GLY A C 1
ATOM 755 O O . GLY A 1 95 ? 11.367 -6.997 -24.250 1.00 87.12 95 GLY A O 1
ATOM 756 N N . GLY A 1 96 ? 12.318 -5.004 -24.646 1.00 86.88 96 GLY A N 1
ATOM 757 C CA . GLY A 1 96 ? 13.495 -5.508 -25.364 1.00 86.88 96 GLY A CA 1
ATOM 758 C C . GLY A 1 96 ? 14.815 -4.999 -24.779 1.00 86.88 96 GLY A C 1
ATOM 759 O O . GLY A 1 96 ? 14.863 -4.451 -23.677 1.00 86.88 96 GLY A O 1
ATOM 760 N N . TRP A 1 97 ? 15.903 -5.146 -25.536 1.00 86.56 97 TRP A N 1
ATOM 761 C CA . TRP A 1 97 ? 17.230 -4.695 -25.112 1.00 86.56 97 TRP A CA 1
ATOM 762 C C . TRP A 1 97 ? 17.272 -3.189 -24.839 1.00 86.56 97 TRP A C 1
ATOM 764 O O . TRP A 1 97 ? 16.987 -2.370 -25.714 1.00 86.56 97 TRP A O 1
ATOM 774 N N . TYR A 1 98 ? 17.677 -2.830 -23.616 1.00 83.69 98 TYR A N 1
ATOM 775 C CA . TYR A 1 98 ? 17.782 -1.446 -23.143 1.00 83.69 98 TYR A CA 1
ATOM 776 C C . TYR A 1 98 ? 16.489 -0.635 -23.337 1.00 83.69 98 TYR A C 1
ATOM 778 O O . TYR A 1 98 ? 16.534 0.515 -23.783 1.00 83.69 98 TYR A O 1
ATOM 786 N N . ALA A 1 99 ? 15.334 -1.236 -23.035 1.00 80.44 99 ALA A N 1
ATOM 787 C CA . ALA A 1 99 ? 14.038 -0.577 -23.149 1.00 80.44 99 ALA A CA 1
ATOM 788 C C . ALA A 1 99 ? 13.973 0.683 -22.268 1.00 80.44 99 ALA A C 1
ATOM 790 O O . ALA A 1 99 ? 13.932 0.611 -21.042 1.00 80.44 99 ALA A O 1
ATOM 791 N N . GLN A 1 100 ? 13.945 1.849 -22.912 1.00 83.19 100 GLN A N 1
ATOM 792 C CA . GLN A 1 100 ? 13.809 3.142 -22.250 1.00 83.19 100 GLN A CA 1
ATOM 793 C C . GLN A 1 100 ? 12.746 3.968 -22.989 1.00 83.19 100 GLN A C 1
ATOM 795 O O . GLN A 1 100 ? 13.080 4.864 -23.767 1.00 83.19 100 GLN A O 1
ATOM 800 N N . PRO A 1 101 ? 11.452 3.628 -22.823 1.00 84.62 101 PRO A N 1
ATOM 801 C CA . PRO A 1 101 ? 10.381 4.353 -23.489 1.00 84.62 101 PRO A CA 1
ATOM 802 C C . PRO A 1 101 ? 10.324 5.789 -22.960 1.00 84.62 101 PRO A C 1
ATOM 804 O O . PRO A 1 101 ? 10.399 6.022 -21.751 1.00 84.62 101 PRO A O 1
ATOM 807 N N . ALA A 1 102 ? 10.143 6.759 -23.859 1.00 87.00 102 ALA A N 1
ATOM 808 C CA . ALA A 1 102 ? 10.122 8.181 -23.504 1.00 87.00 102 ALA A CA 1
ATOM 809 C C . ALA A 1 102 ? 9.063 8.518 -22.430 1.00 87.00 102 ALA A C 1
ATOM 811 O O . ALA A 1 102 ? 9.277 9.392 -21.593 1.00 87.00 102 ALA A O 1
ATOM 812 N N . ASN A 1 103 ? 7.957 7.766 -22.397 1.00 91.31 103 ASN A N 1
ATOM 813 C CA . ASN A 1 103 ? 6.805 8.002 -21.521 1.00 91.31 103 ASN A CA 1
ATOM 814 C C . ASN A 1 103 ? 6.741 7.087 -20.285 1.00 91.31 103 ASN A C 1
ATOM 816 O O . ASN A 1 103 ? 5.665 6.924 -19.707 1.00 91.31 103 ASN A O 1
ATOM 820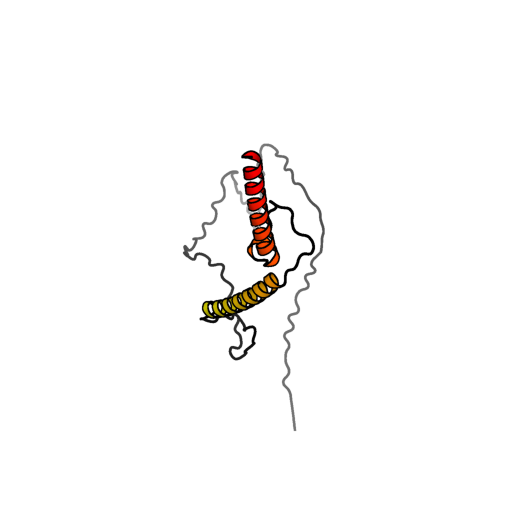 N N . TRP A 1 104 ? 7.859 6.491 -19.850 1.00 92.94 104 TRP A N 1
ATOM 821 C CA . TRP A 1 104 ? 7.865 5.533 -18.730 1.00 92.94 104 TRP A CA 1
ATOM 822 C C . TRP A 1 104 ? 7.180 6.072 -17.462 1.00 92.94 104 TRP A C 1
ATOM 824 O O . TRP A 1 104 ? 6.410 5.355 -16.833 1.00 92.94 104 TRP A O 1
ATOM 834 N N . LYS A 1 105 ? 7.375 7.360 -17.135 1.00 94.00 105 LYS A N 1
ATOM 835 C CA . LYS A 1 105 ? 6.779 8.002 -15.948 1.00 94.00 105 LYS A CA 1
ATOM 836 C C . LYS A 1 105 ? 5.255 7.979 -15.985 1.00 94.00 105 LYS A C 1
ATOM 838 O O . LYS A 1 105 ? 4.617 7.632 -14.996 1.00 94.00 105 LYS A O 1
ATOM 843 N N . ARG A 1 106 ? 4.673 8.342 -17.133 1.00 95.69 106 ARG A N 1
ATOM 844 C CA . ARG A 1 106 ? 3.218 8.365 -17.317 1.00 95.69 106 ARG A CA 1
ATOM 845 C C . ARG A 1 106 ? 2.657 6.949 -17.273 1.00 95.69 106 ARG A C 1
ATOM 847 O O . ARG A 1 106 ? 1.669 6.721 -16.589 1.00 95.69 106 ARG A O 1
ATOM 854 N N . ASN A 1 107 ? 3.303 6.004 -17.951 1.00 94.25 107 ASN A N 1
ATOM 855 C CA . ASN A 1 107 ? 2.829 4.623 -18.004 1.00 94.25 107 ASN A CA 1
ATOM 856 C C . ASN A 1 107 ? 2.828 3.981 -16.608 1.00 94.25 107 ASN A C 1
ATOM 858 O O . ASN A 1 107 ? 1.829 3.387 -16.212 1.00 94.25 107 ASN A O 1
ATOM 862 N N . THR A 1 108 ? 3.891 4.173 -15.822 1.00 95.44 108 THR A N 1
ATOM 863 C CA . THR A 1 108 ? 3.944 3.691 -14.435 1.00 95.44 108 THR A CA 1
ATOM 864 C C . THR A 1 108 ? 2.929 4.400 -13.545 1.00 95.44 108 THR A C 1
ATOM 866 O O . THR A 1 108 ? 2.318 3.750 -12.704 1.00 95.44 108 THR A O 1
ATOM 869 N N . ALA A 1 109 ? 2.697 5.702 -13.739 1.00 96.94 109 ALA A N 1
ATOM 870 C CA . ALA A 1 109 ? 1.674 6.427 -12.988 1.00 96.94 109 ALA A CA 1
ATOM 871 C C . ALA A 1 109 ? 0.265 5.874 -13.256 1.00 96.94 109 ALA A C 1
ATOM 873 O O . ALA A 1 109 ? -0.499 5.678 -12.316 1.00 96.94 109 ALA A O 1
ATOM 874 N N . VAL A 1 110 ? -0.060 5.560 -14.514 1.00 97.31 110 VAL A N 1
ATOM 875 C CA . VAL A 1 110 ? -1.350 4.955 -14.883 1.00 97.31 110 VAL A CA 1
ATOM 876 C C . VAL A 1 110 ? -1.503 3.574 -14.250 1.00 97.31 110 VAL A C 1
ATOM 878 O O . VAL A 1 110 ? -2.507 3.319 -13.590 1.00 97.31 110 VAL A O 1
ATOM 881 N N . ILE A 1 111 ? -0.503 2.697 -14.387 1.00 96.94 111 ILE A N 1
ATOM 882 C CA . ILE A 1 111 ? -0.549 1.360 -13.775 1.00 96.94 111 ILE A CA 1
ATOM 883 C C . ILE A 1 111 ? -0.634 1.455 -12.247 1.00 96.94 111 ILE A C 1
ATOM 885 O O . ILE A 1 111 ? -1.438 0.757 -11.636 1.00 96.94 111 ILE A O 1
ATOM 889 N N . GLY A 1 112 ? 0.133 2.353 -11.628 1.00 98.00 112 GLY A N 1
ATOM 890 C CA . GLY A 1 112 ? 0.082 2.600 -10.189 1.00 98.00 112 GLY A CA 1
ATOM 891 C C . GLY A 1 112 ? -1.298 3.066 -9.723 1.00 98.00 112 GLY A C 1
ATOM 892 O O . GLY A 1 112 ? -1.804 2.556 -8.727 1.00 98.00 112 GLY A O 1
ATOM 893 N N . ALA A 1 113 ? -1.939 3.969 -10.469 1.00 98.12 113 ALA A N 1
ATOM 894 C CA . ALA A 1 113 ? -3.288 4.440 -10.164 1.00 98.12 113 ALA A CA 1
ATOM 895 C C . ALA A 1 113 ? -4.330 3.316 -10.268 1.00 98.12 113 ALA A C 1
ATOM 897 O O . ALA A 1 113 ? -5.169 3.173 -9.380 1.00 98.12 113 ALA A O 1
ATOM 898 N N . VAL A 1 114 ? -4.249 2.482 -11.309 1.00 98.38 114 VAL A N 1
ATOM 899 C CA . VAL A 1 114 ? -5.140 1.323 -11.473 1.00 98.38 114 VAL A CA 1
ATOM 900 C C . VAL A 1 114 ? -4.958 0.333 -10.322 1.00 98.38 114 VAL A C 1
ATOM 902 O O . VAL A 1 114 ? -5.938 -0.069 -9.700 1.00 98.38 114 VAL A O 1
ATOM 905 N N . MET A 1 115 ? -3.712 -0.013 -9.988 1.00 98.25 115 MET A N 1
ATOM 906 C CA . MET A 1 115 ? -3.408 -0.921 -8.879 1.00 98.25 115 MET A CA 1
ATOM 907 C C . MET A 1 115 ? -3.919 -0.379 -7.542 1.00 98.25 115 MET A C 1
ATOM 909 O O . MET A 1 115 ? -4.555 -1.113 -6.789 1.00 98.25 115 MET A O 1
ATOM 913 N N . ALA A 1 116 ? -3.700 0.908 -7.265 1.00 98.00 116 ALA A N 1
ATOM 914 C CA . ALA A 1 116 ? -4.211 1.553 -6.060 1.00 98.00 116 ALA A CA 1
ATOM 915 C C . ALA A 1 116 ? -5.748 1.523 -6.002 1.00 98.00 116 ALA A C 1
ATOM 917 O O . ALA A 1 116 ? -6.310 1.222 -4.951 1.00 98.00 116 ALA A O 1
ATOM 918 N N . GLY A 1 117 ? -6.427 1.764 -7.129 1.00 98.19 117 GLY A N 1
ATOM 919 C CA . GLY A 1 117 ? -7.884 1.670 -7.222 1.00 98.19 117 GLY A CA 1
ATOM 920 C C . GLY A 1 117 ? -8.408 0.268 -6.902 1.00 98.19 117 GLY A C 1
ATOM 921 O O . GLY A 1 117 ? -9.317 0.120 -6.086 1.00 98.19 117 GLY A O 1
ATOM 922 N N . VAL A 1 118 ? -7.796 -0.770 -7.479 1.00 98.25 118 VAL A N 1
ATOM 923 C CA . VAL A 1 118 ? -8.168 -2.171 -7.211 1.00 98.25 118 VAL A CA 1
ATOM 924 C C . VAL A 1 118 ? -7.957 -2.525 -5.739 1.00 98.25 118 VAL A C 1
ATOM 926 O O . VAL A 1 118 ? -8.857 -3.072 -5.100 1.00 98.25 118 VAL A O 1
ATOM 929 N N . VAL A 1 119 ? -6.799 -2.171 -5.175 1.00 98.12 119 VAL A N 1
ATOM 930 C CA . VAL A 1 119 ? -6.490 -2.424 -3.761 1.00 98.12 119 VAL A CA 1
ATOM 931 C C . VAL A 1 119 ? -7.478 -1.707 -2.843 1.00 98.12 119 VAL A C 1
ATOM 933 O O . VAL A 1 119 ? -7.949 -2.316 -1.889 1.00 98.12 119 VAL A O 1
ATOM 936 N N . ALA A 1 120 ? -7.851 -0.459 -3.139 1.00 96.62 120 ALA A N 1
ATOM 937 C CA . ALA A 1 120 ? -8.807 0.292 -2.328 1.00 96.62 120 ALA A CA 1
ATOM 938 C C . ALA A 1 120 ? -10.199 -0.365 -2.299 1.00 96.62 120 ALA A C 1
ATOM 940 O O . ALA A 1 120 ? -10.806 -0.474 -1.233 1.00 96.62 120 ALA A O 1
ATOM 941 N N . VAL A 1 121 ? -10.690 -0.856 -3.443 1.00 97.31 121 VAL A N 1
ATOM 942 C CA . VAL A 1 121 ? -11.985 -1.556 -3.521 1.00 97.31 121 VAL A CA 1
ATOM 943 C C . VAL A 1 121 ? -11.948 -2.865 -2.735 1.00 97.31 121 VAL A C 1
ATOM 945 O O . VAL A 1 121 ? -12.839 -3.124 -1.925 1.00 97.31 121 VAL A O 1
ATOM 948 N N . ILE A 1 122 ? -10.905 -3.675 -2.933 1.00 97.38 122 ILE A N 1
ATOM 949 C CA . ILE A 1 122 ? -10.741 -4.943 -2.212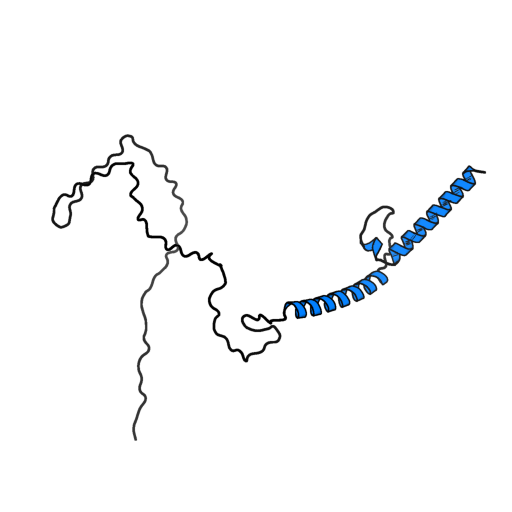 1.00 97.38 122 ILE A CA 1
ATOM 950 C C . ILE A 1 122 ? -10.613 -4.687 -0.709 1.00 97.38 122 ILE A C 1
ATOM 952 O O . ILE A 1 122 ? -11.248 -5.380 0.083 1.00 97.38 122 ILE A O 1
ATOM 956 N N . TRP A 1 123 ? -9.851 -3.669 -0.307 1.00 95.19 123 TRP A N 1
ATOM 957 C CA . TRP A 1 123 ? -9.688 -3.293 1.093 1.00 95.19 123 TRP A CA 1
ATOM 958 C C . TRP A 1 123 ? -11.015 -2.877 1.732 1.00 95.19 123 TRP A C 1
ATOM 960 O O . TRP A 1 123 ? -11.340 -3.372 2.809 1.00 95.19 123 TRP A O 1
ATOM 970 N N . LYS A 1 124 ? -11.827 -2.060 1.047 1.00 93.31 124 LYS A N 1
ATOM 971 C CA . LYS A 1 124 ? -13.166 -1.665 1.513 1.00 93.31 124 LYS A CA 1
ATOM 972 C C . LYS A 1 124 ? -14.064 -2.883 1.728 1.00 93.31 124 LYS A C 1
ATOM 974 O O . LYS A 1 124 ? -14.673 -3.014 2.785 1.00 93.31 124 LYS A O 1
ATOM 979 N N . ILE A 1 125 ? -14.113 -3.800 0.759 1.00 95.12 125 ILE A N 1
ATOM 980 C CA . ILE A 1 125 ? -14.905 -5.036 0.877 1.00 95.12 125 ILE A CA 1
ATOM 981 C C . ILE A 1 125 ? -14.383 -5.904 2.027 1.00 95.12 125 ILE A C 1
ATOM 983 O O . ILE A 1 125 ? -15.167 -6.429 2.814 1.00 95.12 125 ILE A O 1
ATOM 987 N N . SER A 1 126 ? -13.064 -6.046 2.146 1.00 93.75 126 SER A N 1
ATOM 988 C CA . SER A 1 126 ? -12.435 -6.816 3.219 1.00 93.75 126 SER A CA 1
ATOM 989 C C . SER A 1 126 ? -12.783 -6.250 4.596 1.00 93.75 126 SER A C 1
ATOM 991 O O . SER A 1 126 ? -13.152 -7.012 5.483 1.00 93.75 126 SER A O 1
ATOM 993 N N . ALA A 1 127 ? -12.707 -4.929 4.768 1.00 93.06 127 ALA A N 1
ATOM 994 C CA . ALA A 1 127 ? -12.984 -4.251 6.032 1.00 93.06 127 ALA A CA 1
ATOM 995 C C . ALA A 1 127 ? -14.465 -4.334 6.450 1.00 93.06 127 ALA A C 1
ATOM 997 O O . ALA A 1 127 ? -14.775 -4.356 7.641 1.00 93.06 127 ALA A O 1
ATOM 998 N N . GLU A 1 128 ? -15.386 -4.411 5.483 1.00 91.00 128 GLU A N 1
ATOM 999 C CA . GLU A 1 128 ? -16.817 -4.620 5.743 1.00 91.00 128 GLU A CA 1
ATOM 1000 C C . GLU A 1 128 ? -17.160 -6.065 6.105 1.00 91.00 128 GLU A C 1
ATOM 1002 O O . GLU A 1 128 ? -18.111 -6.298 6.848 1.00 91.00 128 GLU A O 1
ATOM 1007 N N . LYS A 1 129 ? -16.402 -7.034 5.579 1.00 92.00 129 LYS A N 1
ATOM 1008 C CA . LYS A 1 129 ? -16.614 -8.469 5.824 1.00 92.00 129 LYS A CA 1
ATOM 1009 C C . LYS A 1 129 ? -15.852 -8.996 7.037 1.00 92.00 129 LYS A C 1
ATOM 1011 O O . LYS A 1 129 ? -16.012 -10.162 7.391 1.00 92.00 129 LYS A O 1
ATOM 1016 N N . GLU A 1 130 ? -15.024 -8.169 7.662 1.00 90.56 130 GLU A N 1
ATOM 1017 C CA . GLU A 1 130 ? -14.265 -8.548 8.844 1.00 90.56 130 GLU A CA 1
ATOM 1018 C C . GLU A 1 130 ? -15.195 -8.696 10.057 1.00 90.56 130 GLU A C 1
ATOM 1020 O O . GLU A 1 130 ? -15.733 -7.715 10.571 1.00 90.56 130 GLU A O 1
ATOM 1025 N N . VAL A 1 131 ? -15.360 -9.938 10.519 1.00 90.38 131 VAL A N 1
ATOM 1026 C CA . VAL A 1 131 ? -16.116 -10.280 11.730 1.00 90.38 131 VAL A CA 1
ATOM 1027 C C . VAL A 1 131 ? -15.187 -10.978 12.721 1.00 90.38 131 VAL A C 1
ATOM 1029 O O . VAL A 1 131 ? -14.484 -11.929 12.385 1.00 90.38 131 VAL A O 1
ATOM 1032 N N . ARG A 1 132 ? -15.197 -10.504 13.963 1.00 88.44 132 ARG A N 1
ATOM 1033 C CA . ARG A 1 132 ? -14.507 -11.051 15.128 1.00 88.44 132 ARG A CA 1
ATOM 1034 C C . ARG A 1 132 ? -15.527 -11.616 16.104 1.00 88.44 132 ARG A C 1
ATOM 1036 O O . ARG A 1 132 ? -16.487 -10.943 16.469 1.00 88.44 132 ARG A O 1
ATOM 1043 N N . TYR A 1 133 ? -15.270 -12.832 16.569 1.00 89.69 133 TYR A N 1
ATOM 1044 C CA . TYR A 1 133 ? -16.101 -13.499 17.576 1.00 89.69 133 TYR A CA 1
ATOM 1045 C C . TYR A 1 133 ? -15.809 -13.020 19.000 1.00 89.69 133 TYR A C 1
ATOM 1047 O O . TYR A 1 133 ? -16.687 -13.045 19.854 1.00 89.69 133 TYR A O 1
ATOM 1055 N N . VAL A 1 134 ? -14.578 -12.571 19.251 1.00 88.25 134 VAL A N 1
ATOM 1056 C CA . VAL A 1 134 ? -14.141 -12.049 20.548 1.00 88.25 134 VAL A CA 1
ATOM 1057 C C . VAL A 1 134 ? -13.748 -10.595 20.366 1.00 88.25 134 VAL A C 1
ATOM 1059 O O . VAL A 1 134 ? -12.899 -10.274 19.528 1.00 88.25 134 VAL A O 1
ATOM 1062 N N . MET A 1 135 ? -14.371 -9.719 21.150 1.00 88.50 135 MET A N 1
ATOM 1063 C CA . MET A 1 135 ? -14.068 -8.296 21.098 1.00 88.50 135 MET A CA 1
ATOM 1064 C C . MET A 1 135 ? -12.765 -7.981 21.842 1.00 88.50 135 MET A C 1
ATOM 1066 O O . MET A 1 135 ? -12.494 -8.577 22.888 1.00 88.50 135 MET A O 1
ATOM 1070 N N . PRO A 1 136 ? -11.934 -7.059 21.322 1.00 84.25 136 PRO A N 1
ATOM 1071 C CA . PRO A 1 136 ? -10.727 -6.620 22.009 1.00 84.25 136 PRO A CA 1
ATOM 1072 C C . PRO A 1 136 ? -11.039 -5.929 23.339 1.00 84.25 136 PRO A C 1
ATOM 1074 O O . PRO A 1 136 ? -12.055 -5.250 23.475 1.00 84.25 136 PRO A O 1
ATOM 1077 N N . GLN A 1 137 ? -10.106 -6.038 24.287 1.00 81.75 137 GLN A N 1
ATOM 1078 C CA . GLN A 1 137 ? -10.186 -5.315 25.555 1.00 81.75 137 GLN A CA 1
ATOM 1079 C C . GLN A 1 137 ? -10.180 -3.795 25.340 1.00 81.75 137 GLN A C 1
ATOM 1081 O O . GLN A 1 137 ? -9.484 -3.264 24.462 1.00 81.75 137 GLN A O 1
ATOM 1086 N N . GLU A 1 138 ? -10.941 -3.092 26.173 1.00 80.50 138 GLU A N 1
ATOM 1087 C CA . GLU A 1 138 ? -11.043 -1.637 26.139 1.00 80.50 138 GLU A CA 1
ATOM 1088 C C . GLU A 1 138 ? -9.679 -0.986 26.440 1.00 80.50 138 GLU A C 1
ATOM 1090 O O . GLU A 1 138 ? -8.934 -1.443 27.303 1.00 80.50 138 GLU A O 1
ATOM 1095 N N . GLY A 1 139 ? -9.310 0.056 25.685 1.00 80.12 139 GLY A N 1
ATOM 1096 C CA . GLY A 1 139 ? -8.041 0.781 25.860 1.00 80.12 139 GLY A CA 1
ATOM 1097 C C . GLY A 1 139 ? -6.814 0.204 25.137 1.00 80.12 139 GLY A C 1
ATOM 1098 O O . GLY A 1 139 ? -5.776 0.859 25.097 1.00 80.12 139 GLY A O 1
ATOM 1099 N N . ARG A 1 140 ? -6.901 -0.976 24.502 1.00 86.06 140 ARG A N 1
ATOM 1100 C CA . ARG A 1 140 ? -5.794 -1.512 23.686 1.00 86.06 140 ARG A CA 1
ATOM 1101 C C . ARG A 1 140 ? -5.770 -0.892 22.281 1.00 86.06 140 ARG A C 1
ATOM 1103 O O . ARG A 1 140 ? -6.800 -0.841 21.606 1.00 86.06 140 ARG A O 1
ATOM 1110 N N . PHE A 1 141 ? -4.583 -0.486 21.820 1.00 86.31 141 PHE A N 1
ATOM 1111 C CA . PHE A 1 141 ? -4.360 0.004 20.456 1.00 86.31 141 PHE A CA 1
ATOM 1112 C C . PHE A 1 141 ? -4.256 -1.142 19.441 1.00 86.31 141 PHE A C 1
ATOM 1114 O O . PHE A 1 141 ? -3.523 -2.109 19.651 1.00 86.31 141 PHE A O 1
ATOM 1121 N N . PHE A 1 142 ? -4.964 -1.009 18.320 1.00 87.69 142 PHE A N 1
ATOM 1122 C CA . PHE A 1 142 ? -4.821 -1.851 17.134 1.00 87.69 142 PHE A CA 1
ATOM 1123 C C . PHE A 1 142 ? -5.271 -1.058 15.898 1.00 87.69 142 PHE A C 1
ATOM 1125 O O . PHE A 1 142 ? -6.267 -0.338 15.962 1.00 87.69 142 PHE A O 1
ATOM 1132 N N . PRO A 1 143 ? -4.573 -1.180 14.758 1.00 88.75 143 PRO A N 1
ATOM 1133 C CA . PRO A 1 143 ? -4.796 -0.292 13.618 1.00 88.75 143 PRO A CA 1
ATOM 1134 C C . PRO A 1 143 ? -6.137 -0.558 12.916 1.00 88.75 143 PRO A C 1
ATOM 1136 O O . PRO A 1 143 ? -6.784 0.362 12.429 1.00 88.75 143 PRO A O 1
ATOM 1139 N N . SER A 1 144 ? -6.628 -1.799 12.952 1.00 89.25 144 SER A N 1
ATOM 1140 C CA . SER A 1 144 ? -7.908 -2.178 12.344 1.00 89.25 144 SER A CA 1
ATOM 1141 C C . SER A 1 144 ? -9.138 -1.547 13.003 1.00 89.25 144 SER A C 1
ATOM 1143 O O . SER A 1 144 ? -10.211 -1.560 12.400 1.00 89.25 144 SER A O 1
ATOM 1145 N N . ARG A 1 145 ? -8.982 -0.923 14.182 1.00 89.56 145 ARG A N 1
ATOM 1146 C CA . AR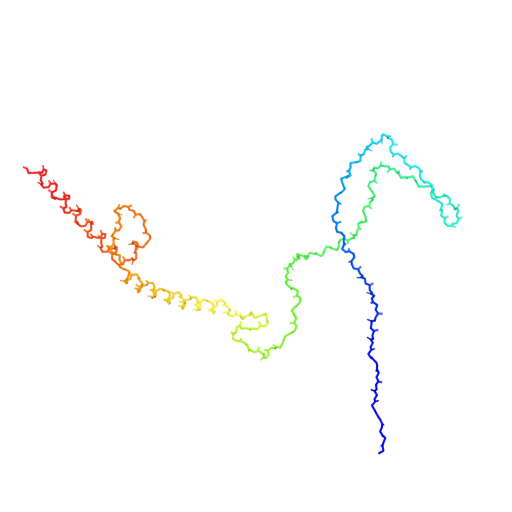G A 1 145 ? -10.024 -0.146 14.876 1.00 89.56 145 ARG A CA 1
ATOM 1147 C C . ARG A 1 145 ? -10.564 1.005 14.034 1.00 89.56 145 ARG A C 1
ATOM 1149 O O . ARG A 1 145 ? -11.727 1.353 14.172 1.00 89.56 145 ARG A O 1
ATOM 1156 N N . TYR A 1 146 ? -9.740 1.563 13.147 1.00 89.75 146 TYR A N 1
ATOM 1157 C CA . TYR A 1 146 ? -10.107 2.731 12.346 1.00 89.75 146 TYR A CA 1
ATOM 1158 C C . TYR A 1 146 ? -10.938 2.408 11.103 1.00 89.75 146 TYR A C 1
ATOM 1160 O O . TYR A 1 146 ? -11.616 3.294 10.593 1.00 89.75 146 TYR A O 1
ATOM 1168 N N . TRP A 1 147 ? -10.884 1.172 10.597 1.00 91.19 147 TRP A N 1
ATOM 1169 C CA . TRP A 1 147 ? -11.527 0.812 9.326 1.00 91.19 147 TRP A CA 1
ATOM 1170 C C . TRP A 1 147 ? -12.460 -0.397 9.397 1.00 91.19 147 TRP A C 1
ATOM 1172 O O . TRP A 1 147 ? -13.321 -0.532 8.532 1.00 91.19 147 TRP A O 1
ATOM 1182 N N . SER A 1 148 ? -12.335 -1.275 10.397 1.00 92.00 148 SER A N 1
ATOM 1183 C CA . SER A 1 148 ? -13.218 -2.446 10.494 1.00 92.00 148 SER A CA 1
ATOM 1184 C C . SER A 1 148 ? -14.594 -2.020 10.987 1.00 92.00 148 SER A C 1
ATOM 1186 O O . SER A 1 148 ? -14.720 -1.501 12.099 1.00 92.00 148 SER A O 1
ATOM 1188 N N . LYS A 1 149 ? -15.637 -2.301 10.204 1.00 91.81 149 LYS A N 1
ATOM 1189 C CA . LYS A 1 149 ? -17.011 -1.875 10.509 1.00 91.81 149 LYS A CA 1
ATOM 1190 C C . LYS A 1 149 ? -17.471 -2.316 11.905 1.00 91.81 149 LYS A C 1
ATOM 1192 O O . LYS A 1 149 ? -17.905 -1.488 12.700 1.00 91.81 149 LYS A O 1
ATOM 1197 N N . GLN A 1 150 ? -17.286 -3.598 12.217 1.00 92.06 150 GLN A N 1
ATOM 1198 C CA . GLN A 1 150 ? -17.729 -4.201 13.474 1.00 92.06 150 GLN A CA 1
ATOM 1199 C C . GLN A 1 150 ? -17.092 -3.550 14.717 1.00 92.06 150 GLN A C 1
ATOM 1201 O O . GLN A 1 150 ? -17.757 -3.366 15.731 1.00 92.06 150 GLN A O 1
ATOM 1206 N N . LEU A 1 151 ? -15.806 -3.186 14.645 1.00 91.31 151 LEU A N 1
ATOM 1207 C CA . LEU A 1 151 ? -15.091 -2.549 15.757 1.00 91.31 151 LEU A CA 1
ATOM 1208 C C . LEU A 1 151 ? -15.570 -1.120 15.990 1.00 91.31 151 LEU A C 1
ATOM 1210 O O . LEU A 1 151 ? -15.773 -0.718 17.130 1.00 91.31 151 LEU A O 1
ATOM 1214 N N . ILE A 1 152 ? -15.765 -0.366 14.909 1.00 91.31 152 ILE A N 1
ATOM 1215 C CA . ILE A 1 152 ? -16.227 1.018 14.990 1.00 91.31 152 ILE A CA 1
ATOM 1216 C C . ILE A 1 152 ? -17.638 1.066 15.597 1.00 91.31 152 ILE A C 1
ATOM 1218 O O . ILE A 1 152 ? -17.928 1.944 16.405 1.00 91.31 152 ILE A O 1
ATOM 1222 N N . GLU A 1 153 ? -18.520 0.143 15.214 1.00 92.06 153 GLU A N 1
ATOM 1223 C CA . GLU A 1 153 ? -19.874 0.034 15.774 1.00 92.06 153 GLU A CA 1
ATOM 1224 C C . GLU A 1 153 ? -19.835 -0.358 17.256 1.00 92.06 153 GLU A C 1
ATOM 1226 O O . GLU A 1 153 ? -20.427 0.332 18.087 1.00 92.06 153 GLU A O 1
ATOM 1231 N N . TYR A 1 154 ? -19.046 -1.378 17.601 1.00 91.12 154 TYR A N 1
ATOM 1232 C CA . TYR A 1 154 ? -18.842 -1.812 18.982 1.00 91.12 154 TYR A CA 1
ATOM 1233 C C . TYR A 1 154 ? -18.324 -0.682 19.888 1.00 91.12 154 TYR A C 1
ATOM 1235 O O . TYR A 1 154 ? -18.838 -0.474 20.987 1.00 91.12 154 TYR A O 1
ATOM 1243 N N . ASP A 1 155 ? -17.354 0.104 19.419 1.00 90.50 155 ASP A N 1
ATOM 1244 C CA . ASP A 1 155 ? -16.790 1.226 20.174 1.00 90.50 155 ASP A CA 1
ATOM 1245 C C . ASP A 1 155 ? -17.806 2.339 20.441 1.00 90.50 155 ASP A C 1
ATOM 1247 O O . ASP A 1 155 ? -17.836 2.906 21.537 1.00 90.50 155 ASP A O 1
ATOM 1251 N N . ARG A 1 156 ? -18.663 2.643 19.456 1.00 91.19 156 ARG A N 1
ATOM 1252 C CA . ARG A 1 156 ? -19.750 3.620 19.618 1.00 91.19 156 ARG A CA 1
ATOM 1253 C C . ARG A 1 156 ? -20.766 3.147 20.651 1.00 91.19 156 ARG A C 1
ATOM 1255 O O . ARG A 1 156 ? -21.201 3.942 21.482 1.00 91.19 156 ARG A O 1
ATOM 1262 N N . GLU A 1 157 ? -21.128 1.866 20.622 1.00 92.62 157 GLU A N 1
ATOM 1263 C CA . GLU A 1 157 ? -22.050 1.282 21.598 1.00 92.62 157 GLU A CA 1
ATOM 1264 C C . GLU A 1 157 ? -21.474 1.309 23.015 1.00 92.62 157 GLU A C 1
ATOM 1266 O O . GLU A 1 157 ? -22.180 1.693 23.948 1.00 92.62 157 GLU A O 1
ATOM 1271 N N . GLN A 1 158 ? -20.195 0.961 23.187 1.00 91.44 158 GLN A N 1
ATOM 1272 C CA . GLN A 1 158 ? -19.538 1.014 24.495 1.00 91.44 158 GLN A CA 1
ATOM 1273 C C . GLN A 1 158 ? -19.453 2.443 25.039 1.00 91.44 158 GLN A C 1
ATOM 1275 O O . GLN A 1 158 ? -19.730 2.672 26.216 1.00 91.44 158 GLN A O 1
ATOM 1280 N N . ALA A 1 159 ? -19.145 3.428 24.191 1.00 91.38 159 ALA A N 1
ATOM 1281 C CA . ALA A 1 159 ? -19.158 4.834 24.591 1.00 91.38 159 ALA A CA 1
ATOM 1282 C C . ALA A 1 159 ? -20.559 5.295 25.040 1.00 91.38 159 ALA A C 1
ATOM 1284 O O . ALA A 1 159 ? -20.691 5.973 26.059 1.00 91.38 159 ALA A O 1
ATOM 1285 N N . ALA A 1 160 ? -21.613 4.881 24.327 1.00 94.69 160 ALA A N 1
ATOM 1286 C CA . ALA A 1 160 ? -22.993 5.214 24.676 1.00 94.69 160 ALA A CA 1
ATOM 1287 C C . ALA A 1 160 ? -23.463 4.545 25.979 1.00 94.69 160 ALA A C 1
ATOM 1289 O O . ALA A 1 160 ? -24.201 5.162 26.746 1.00 94.69 160 ALA A O 1
ATOM 1290 N N . ARG A 1 161 ? -23.045 3.299 26.246 1.00 93.69 161 ARG A N 1
ATOM 1291 C CA . ARG A 1 161 ? -23.330 2.599 27.513 1.00 93.69 161 ARG A CA 1
ATOM 1292 C C . ARG A 1 161 ? -22.675 3.313 28.690 1.00 93.69 161 ARG A C 1
ATOM 1294 O O . ARG A 1 161 ? -23.374 3.691 29.621 1.00 93.69 161 ARG A O 1
ATOM 1301 N N . LYS A 1 162 ? -21.381 3.624 28.574 1.00 93.25 162 LYS A N 1
ATOM 1302 C CA . LYS A 1 162 ? -20.633 4.352 29.608 1.00 93.25 162 LYS A CA 1
ATOM 1303 C C . LYS A 1 162 ? -21.275 5.689 29.959 1.00 93.25 162 LYS A C 1
ATOM 1305 O O . LYS A 1 162 ? -21.430 5.981 31.135 1.00 93.25 162 LYS A O 1
ATOM 1310 N N . ALA A 1 163 ? -21.708 6.462 28.961 1.00 94.50 163 ALA A N 1
ATOM 1311 C CA . ALA A 1 163 ? -22.398 7.729 29.204 1.00 94.50 163 ALA A CA 1
ATOM 1312 C C . ALA A 1 163 ? -23.688 7.544 30.024 1.00 94.50 163 ALA A C 1
ATOM 1314 O O . ALA A 1 163 ? -23.927 8.289 30.969 1.00 94.50 163 ALA A O 1
ATOM 1315 N N . LYS A 1 164 ? -24.494 6.520 29.707 1.00 95.69 164 LYS A N 1
ATOM 1316 C CA . LYS A 1 164 ? -25.719 6.204 30.461 1.00 95.69 164 LYS A CA 1
ATOM 1317 C C . LYS A 1 164 ? -25.424 5.758 31.886 1.00 95.69 164 LYS A C 1
ATOM 1319 O O . LYS A 1 164 ? -26.176 6.116 32.787 1.00 95.69 164 LYS A O 1
ATOM 1324 N N . ASP A 1 165 ? -24.378 4.965 32.082 1.00 94.94 165 ASP A N 1
ATOM 1325 C CA . ASP A 1 165 ? -23.981 4.481 33.405 1.00 94.94 165 ASP A CA 1
ATOM 1326 C C . ASP A 1 165 ? -23.469 5.638 34.271 1.00 94.94 165 ASP A C 1
ATOM 1328 O O . ASP A 1 165 ? -23.817 5.725 35.445 1.00 94.94 165 ASP A O 1
ATOM 1332 N N . THR A 1 166 ? -22.724 6.581 33.681 1.00 94.56 166 THR A N 1
ATOM 1333 C CA . THR A 1 166 ? -22.307 7.818 34.355 1.00 94.56 166 THR A CA 1
ATOM 1334 C C . THR A 1 166 ? -23.511 8.669 34.755 1.00 94.56 166 THR A C 1
ATOM 1336 O O . THR A 1 166 ? -23.620 9.024 35.922 1.00 94.56 166 THR A O 1
ATOM 1339 N N . THR A 1 167 ? -24.464 8.923 33.850 1.00 95.00 167 THR A N 1
ATOM 1340 C CA . THR A 1 167 ? -25.676 9.697 34.183 1.00 95.00 167 THR A CA 1
ATOM 1341 C C . THR A 1 167 ? -26.525 9.017 35.260 1.00 95.00 167 THR A C 1
ATOM 1343 O O . THR A 1 167 ? -27.068 9.687 36.132 1.00 95.00 167 THR A O 1
ATOM 1346 N N . GLN A 1 168 ? -26.639 7.685 35.231 1.00 93.44 168 GLN A N 1
ATOM 1347 C CA . GLN A 1 168 ? -27.324 6.933 36.286 1.00 93.44 168 GLN A CA 1
ATOM 1348 C C . GLN A 1 168 ? -26.594 7.049 37.627 1.00 93.44 168 GLN A C 1
ATOM 1350 O O . GLN A 1 168 ? -27.242 7.267 38.646 1.00 93.44 168 GLN A O 1
ATOM 1355 N N . ALA A 1 169 ? -25.263 6.950 37.639 1.00 94.31 169 ALA A N 1
ATOM 1356 C CA . ALA A 1 169 ? -24.465 7.125 38.849 1.00 94.31 169 ALA A CA 1
ATOM 1357 C C . ALA A 1 169 ? -24.603 8.543 39.431 1.00 94.31 169 ALA A C 1
ATOM 1359 O O . ALA A 1 169 ? -24.780 8.691 40.638 1.00 94.31 169 ALA A O 1
ATOM 1360 N N . GLU A 1 170 ? -24.602 9.573 38.580 1.00 93.69 170 GLU A N 1
ATOM 1361 C CA . GLU A 1 170 ? -24.843 10.967 38.974 1.00 93.69 170 GLU A CA 1
ATOM 1362 C C . GLU A 1 170 ? -26.261 11.171 39.530 1.00 93.69 170 GLU A C 1
ATOM 1364 O O . GLU A 1 170 ? -26.437 11.846 40.544 1.00 93.69 170 GLU A O 1
ATOM 1369 N N . ALA A 1 171 ? -27.274 10.557 38.910 1.00 94.56 171 ALA A N 1
ATOM 1370 C CA . ALA A 1 171 ? -28.657 10.624 39.382 1.00 94.56 171 ALA A CA 1
ATOM 1371 C C . ALA A 1 171 ? -28.842 9.945 40.750 1.00 94.56 171 ALA A C 1
ATOM 1373 O O . ALA A 1 171 ? -29.539 10.486 41.607 1.00 94.56 171 ALA A O 1
ATOM 1374 N N . ILE A 1 172 ? -28.191 8.796 40.975 1.00 94.62 172 ILE A N 1
ATOM 1375 C CA . ILE A 1 172 ? -28.192 8.094 42.269 1.00 94.62 172 ILE A CA 1
ATOM 1376 C C . ILE A 1 172 ? -27.470 8.924 43.338 1.00 94.62 172 ILE A C 1
ATOM 1378 O O . ILE A 1 172 ? -27.933 8.980 44.468 1.00 94.62 172 ILE A O 1
ATOM 1382 N N . GLN A 1 173 ? -26.357 9.580 42.999 1.00 91.06 173 GLN A N 1
ATOM 1383 C CA . GLN A 1 173 ? -25.598 10.402 43.947 1.00 91.06 173 GLN A CA 1
ATOM 1384 C C . GLN A 1 173 ? -26.351 11.674 44.383 1.00 91.06 173 GLN A C 1
ATOM 1386 O O . GLN A 1 173 ? -26.094 12.193 45.466 1.00 91.06 173 GLN A O 1
ATOM 1391 N N . ASN A 1 174 ? -27.253 12.186 43.542 1.00 89.19 174 ASN A N 1
ATOM 1392 C CA . ASN A 1 174 ? -28.060 13.382 43.805 1.00 89.19 174 ASN A CA 1
ATOM 1393 C C . ASN A 1 174 ? -29.484 13.066 44.321 1.00 89.19 174 ASN A C 1
ATOM 1395 O O . ASN A 1 174 ? -30.341 13.950 44.330 1.00 89.19 174 ASN A O 1
ATOM 1399 N N . SER A 1 175 ? -29.751 11.809 44.694 1.00 72.62 175 SER A N 1
ATOM 1400 C CA . SER A 1 175 ? -30.995 11.359 45.341 1.00 72.62 175 SER A CA 1
ATOM 1401 C C . SER A 1 175 ? -30.756 11.103 46.825 1.00 72.62 175 SER A C 1
ATOM 1403 O O . SER A 1 175 ? -31.651 11.450 47.625 1.00 72.62 175 SER A O 1
#

pLDDT: mean 70.84, std 22.81, range [30.02, 98.38]